Protein AF-A0A399QLL7-F1 (afdb_monomer)

Foldseek 3Di:
DPPDDDDDDDDDPVVVVPDDDDPDPVVLQVQLQVVLVVVLVVCVVPVPVVVLVCVLCVCVVVNLVVLCSNQVPPDCPGSSVVVSVLSVLLNVCVVCLQLLLQLLQQLVVPDPDCLCVLLPFDPVRGSVRSNVSSSVLSSCCRPNDVVSSSSNVVSSVNSSVSSVD

pLDDT: mean 92.5, std 8.68, range [43.75, 98.62]

Mean predicted aligned error: 6.36 Å

Radius of gyration: 20.26 Å; Cα contacts (8 Å, |Δi|>4): 171; chains: 1; bounding box: 59×38×42 Å

Secondary structure (DSSP, 8-state):
-----PPPPPPPHHHHHTS-PPPPHHHHHHHHHHHHHHHHHHHHH---HHHHHHHHHHHHHH-SHHHHHHHTTS-TTSHHHHHHHHHHHHHHHHH-HHHHHHHHHHHHHH--SSHHHHHT--SS--HHHHHHHHHHHHHHHHHS-HHHHHHHHHHHHHHHHHTT-

Solvent-accessible surface area (backbone atoms only — not comparable to full-atom values): 9149 Å² total; per-residue (Å²): 132,84,76,82,79,77,74,88,79,86,73,54,69,70,64,53,70,68,48,83,74,77,80,59,65,67,58,54,52,48,51,20,47,52,52,45,49,51,53,52,50,51,35,64,77,51,73,48,67,69,57,53,51,49,65,69,44,42,46,78,79,65,42,61,60,70,55,39,76,52,14,61,86,39,54,71,93,38,72,25,17,43,53,37,51,54,54,49,50,37,51,53,34,68,74,38,26,62,63,46,17,52,20,34,49,47,8,56,75,71,56,91,66,67,36,64,70,56,38,58,56,54,83,83,46,42,41,67,35,45,43,51,39,40,54,49,35,60,46,25,48,62,77,52,54,49,67,58,21,50,51,22,51,49,23,44,51,52,24,30,55,54,33,71,112

Sequence (165 aa):
MSGDYHKPTKFSGAKFESMLGGDDPATISRVAHETASALLARVRADPDPAVVKRLIAYTDEHGIDAVAELWSRASPRSLPGALWRLYLMRALIRQDPDGVSLLYQRGTEVTTTIDPVVAGATAPTGPAEIVELADSILRGLFTGDFAVALDRAGAFSRLAALGAT

Organism: NCBI:txid33014

Structure (mmCIF, N/CA/C/O backbone):
data_AF-A0A399QLL7-F1
#
_entry.id   AF-A0A399QLL7-F1
#
loop_
_atom_site.group_PDB
_atom_site.id
_atom_site.type_symbol
_atom_site.label_atom_id
_atom_site.label_alt_id
_atom_site.label_comp_id
_atom_site.label_asym_id
_atom_site.label_entity_id
_atom_site.label_seq_id
_atom_site.pdbx_PDB_ins_code
_atom_site.Cartn_x
_atom_site.Cartn_y
_atom_site.Cartn_z
_atom_site.occupancy
_atom_site.B_iso_or_equiv
_atom_site.auth_seq_id
_atom_site.auth_comp_id
_atom_site.auth_asym_id
_atom_site.auth_atom_id
_atom_site.pdbx_PDB_model_num
ATOM 1 N N . MET A 1 1 ? 28.203 23.291 22.088 1.00 43.75 1 MET A N 1
ATOM 2 C CA . MET A 1 1 ? 29.355 22.942 21.233 1.00 43.75 1 MET A CA 1
ATOM 3 C C . MET A 1 1 ? 28.845 22.785 19.812 1.00 43.75 1 MET A C 1
ATOM 5 O O . MET A 1 1 ? 28.179 21.800 19.531 1.00 43.75 1 MET A O 1
ATOM 9 N N . SER A 1 2 ? 29.058 23.790 18.961 1.00 54.16 2 SER A N 1
ATOM 10 C CA . SER A 1 2 ? 28.811 23.653 17.522 1.00 54.16 2 SER A CA 1
ATOM 11 C C . SER A 1 2 ? 29.864 22.687 16.992 1.00 54.16 2 SER A C 1
ATOM 13 O O . SER A 1 2 ? 31.044 23.007 17.077 1.00 54.16 2 SER A O 1
ATOM 15 N N . GLY A 1 3 ? 29.463 21.496 16.551 1.00 56.81 3 GLY A N 1
ATOM 16 C CA . GLY A 1 3 ? 30.391 20.546 15.941 1.00 56.81 3 GLY A CA 1
ATOM 17 C C . GLY A 1 3 ? 31.064 21.188 14.731 1.00 56.81 3 GLY A C 1
ATOM 18 O O . GLY A 1 3 ? 30.397 21.856 13.939 1.00 56.81 3 GLY A O 1
ATOM 19 N N . ASP A 1 4 ? 32.3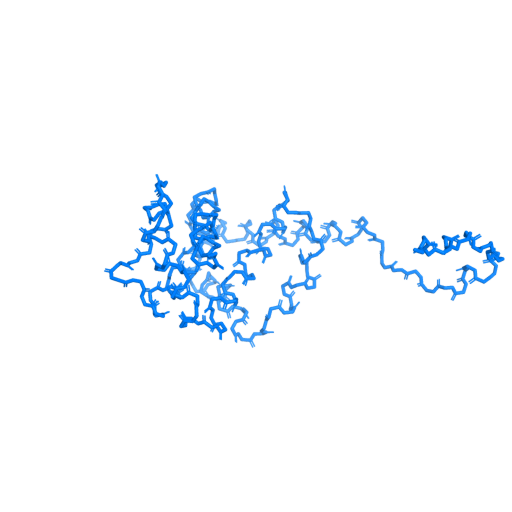81 21.035 14.632 1.00 63.59 4 ASP A N 1
ATOM 20 C CA . ASP A 1 4 ? 33.179 21.538 13.521 1.00 63.59 4 ASP A CA 1
ATOM 21 C C . ASP A 1 4 ? 32.622 21.009 12.194 1.00 63.59 4 ASP A C 1
ATOM 23 O O . ASP A 1 4 ? 32.660 19.811 11.907 1.00 63.59 4 ASP A O 1
ATOM 27 N N . TYR A 1 5 ? 32.092 21.905 11.363 1.00 57.84 5 TYR A N 1
ATOM 28 C CA . TYR A 1 5 ? 31.730 21.563 9.995 1.00 57.84 5 TYR A CA 1
ATOM 29 C C . TYR A 1 5 ? 33.017 21.250 9.227 1.00 57.84 5 TYR A C 1
ATOM 31 O O . TYR A 1 5 ? 33.848 22.131 8.989 1.00 57.84 5 TYR A O 1
ATOM 39 N N . HIS A 1 6 ? 33.201 19.987 8.845 1.00 69.94 6 HIS A N 1
ATOM 40 C CA . HIS A 1 6 ? 34.375 19.575 8.087 1.00 69.94 6 HIS A CA 1
ATOM 41 C C . HIS A 1 6 ? 34.348 20.235 6.702 1.00 69.94 6 HIS A C 1
ATOM 43 O O . HIS A 1 6 ? 33.378 20.104 5.952 1.00 69.94 6 HIS A O 1
ATOM 49 N N . LYS A 1 7 ? 35.417 20.954 6.337 1.00 73.06 7 LYS A N 1
ATOM 50 C CA . LYS A 1 7 ? 35.538 21.516 4.985 1.00 73.06 7 LYS A CA 1
ATOM 51 C C . LYS A 1 7 ? 35.612 20.371 3.960 1.00 73.06 7 LYS A C 1
ATOM 53 O O . LYS A 1 7 ? 36.281 19.371 4.242 1.00 73.06 7 LYS A O 1
ATOM 58 N N . PRO A 1 8 ? 34.977 20.501 2.779 1.00 79.31 8 PRO A N 1
ATOM 59 C CA . PRO A 1 8 ? 35.060 19.491 1.727 1.00 79.31 8 PRO A CA 1
ATOM 60 C C . PRO A 1 8 ? 36.516 19.187 1.355 1.00 79.31 8 PRO A C 1
ATOM 62 O O . PRO A 1 8 ? 37.293 20.096 1.051 1.00 79.31 8 PRO A O 1
ATOM 65 N N . THR A 1 9 ? 36.897 17.910 1.379 1.00 80.38 9 THR A N 1
ATOM 66 C CA . THR A 1 9 ? 38.229 17.464 0.956 1.00 80.38 9 THR A CA 1
ATOM 67 C C . THR A 1 9 ? 38.285 17.387 -0.566 1.00 80.38 9 THR A C 1
ATOM 69 O O . THR A 1 9 ? 37.453 16.738 -1.194 1.00 80.38 9 THR A O 1
ATOM 72 N N . LYS A 1 10 ? 39.285 18.031 -1.175 1.00 82.06 10 LYS A N 1
ATOM 73 C CA . LYS A 1 10 ? 39.534 17.915 -2.615 1.00 82.06 10 LYS A CA 1
ATOM 74 C C . LYS A 1 10 ? 40.220 16.579 -2.899 1.00 82.06 10 LYS A C 1
ATOM 76 O O . LYS A 1 10 ? 41.317 16.336 -2.400 1.00 82.06 10 LYS A O 1
ATOM 81 N N . PHE A 1 11 ? 39.586 15.723 -3.692 1.00 80.75 11 PHE A N 1
ATOM 82 C CA . PHE A 1 11 ? 40.204 14.501 -4.205 1.00 80.75 11 PHE A CA 1
ATOM 83 C C . PHE A 1 11 ? 40.909 14.771 -5.539 1.00 80.75 11 PHE A C 1
ATOM 85 O O . PHE A 1 11 ? 40.521 15.671 -6.283 1.00 80.75 11 PHE A O 1
ATOM 92 N N . SER A 1 12 ? 41.958 14.003 -5.839 1.00 85.75 12 SER A N 1
ATOM 93 C CA . SER A 1 12 ? 42.552 13.981 -7.179 1.00 85.75 12 SER A CA 1
ATOM 94 C C . SER A 1 12 ? 41.600 13.303 -8.169 1.00 85.75 12 SER A C 1
ATOM 96 O O . SER A 1 12 ? 40.826 12.431 -7.770 1.00 85.75 12 SER A O 1
ATOM 98 N N . GLY A 1 13 ? 41.686 13.657 -9.458 1.00 83.25 13 GLY A N 1
ATOM 99 C CA . GLY A 1 13 ? 40.862 13.050 -10.516 1.00 83.25 13 GLY A CA 1
ATOM 100 C C . GLY A 1 13 ? 40.945 11.521 -10.519 1.00 83.25 13 GLY A C 1
ATOM 101 O O . GLY A 1 13 ? 39.923 10.861 -10.415 1.00 83.25 13 GLY A O 1
ATOM 102 N N . ALA A 1 14 ? 42.159 10.964 -10.446 1.00 84.19 14 ALA A N 1
ATOM 103 C CA . ALA A 1 14 ? 42.376 9.516 -10.370 1.00 84.19 14 ALA A CA 1
ATOM 104 C C . ALA A 1 14 ? 41.712 8.851 -9.147 1.00 84.19 14 ALA A C 1
ATOM 106 O O . ALA A 1 14 ? 41.196 7.740 -9.240 1.00 84.19 14 ALA A O 1
ATOM 107 N N . LYS A 1 15 ? 41.693 9.527 -7.988 1.00 82.06 15 LYS A N 1
ATOM 108 C CA . LYS A 1 15 ? 41.018 9.008 -6.789 1.00 82.06 15 LYS A CA 1
ATOM 109 C C . LYS A 1 15 ? 39.498 9.069 -6.933 1.00 82.06 15 LYS A C 1
ATOM 111 O O . LYS A 1 15 ? 38.818 8.181 -6.432 1.00 82.06 15 LYS A O 1
ATOM 116 N N . PHE A 1 16 ? 38.973 10.083 -7.612 1.00 79.88 16 PHE A N 1
ATOM 117 C CA . PHE A 1 16 ? 37.547 10.194 -7.904 1.00 79.88 16 PHE A CA 1
ATOM 118 C C . PHE A 1 16 ? 37.094 9.146 -8.932 1.00 79.88 16 PHE A C 1
ATOM 120 O O . PHE A 1 16 ? 36.120 8.450 -8.688 1.00 79.88 16 PHE A O 1
ATOM 127 N N . GLU A 1 17 ? 37.850 8.957 -10.015 1.00 80.75 17 GLU A N 1
ATOM 128 C CA . GLU A 1 17 ? 37.590 7.937 -11.045 1.00 80.75 17 GLU A CA 1
ATOM 129 C C . GLU A 1 17 ? 37.668 6.503 -10.501 1.00 80.75 17 GLU A C 1
ATOM 131 O O . GLU A 1 17 ? 36.975 5.618 -10.992 1.00 80.75 17 GLU A O 1
ATOM 136 N N . SER A 1 18 ? 38.474 6.270 -9.458 1.00 83.94 18 SER A N 1
ATOM 137 C CA . SER A 1 18 ? 38.537 4.971 -8.773 1.00 83.94 18 SER A CA 1
ATOM 138 C C . SER A 1 18 ? 37.314 4.660 -7.901 1.00 83.94 18 SER A C 1
ATOM 140 O O . SER A 1 18 ? 37.152 3.521 -7.463 1.00 83.94 18 SER A O 1
ATOM 142 N N . MET A 1 19 ? 36.458 5.650 -7.618 1.00 79.94 19 MET A N 1
ATOM 143 C CA . MET A 1 19 ? 35.214 5.416 -6.889 1.00 79.94 19 MET A CA 1
ATOM 144 C C . MET A 1 19 ? 34.167 4.886 -7.863 1.00 79.94 19 MET A C 1
ATOM 146 O O . MET A 1 19 ? 33.798 5.566 -8.819 1.00 79.94 19 MET A O 1
ATOM 150 N N . LEU A 1 20 ? 33.664 3.679 -7.601 1.00 78.25 20 LEU A N 1
ATOM 151 C CA . LEU A 1 20 ? 32.543 3.128 -8.353 1.00 78.25 20 LEU A CA 1
ATOM 152 C C . LEU A 1 20 ? 31.322 4.042 -8.149 1.00 78.25 20 LEU A C 1
ATOM 154 O O . LEU A 1 20 ? 30.826 4.183 -7.029 1.00 78.25 20 LEU A O 1
ATOM 158 N N . GLY A 1 21 ? 30.877 4.698 -9.219 1.00 79.81 21 GLY A N 1
ATOM 159 C CA . GLY A 1 21 ? 29.636 5.467 -9.212 1.00 79.81 21 GLY A CA 1
ATOM 160 C C . GLY A 1 21 ? 28.419 4.556 -9.045 1.00 79.81 21 GLY A C 1
ATOM 161 O O . GLY A 1 21 ? 28.480 3.362 -9.335 1.00 79.81 21 GLY A O 1
ATOM 162 N N . GLY A 1 22 ? 27.308 5.121 -8.573 1.00 81.31 22 GLY A N 1
ATOM 163 C CA . GLY A 1 22 ? 26.015 4.440 -8.639 1.00 81.31 22 GLY A CA 1
ATOM 164 C C . GLY A 1 22 ? 25.464 4.416 -10.066 1.00 81.31 22 GLY A C 1
ATOM 165 O O . GLY A 1 22 ? 25.951 5.141 -10.937 1.00 81.31 22 GLY A O 1
ATOM 166 N N . ASP A 1 23 ? 24.422 3.616 -10.284 1.00 83.00 23 ASP A N 1
ATOM 167 C CA . ASP A 1 23 ? 23.679 3.624 -11.544 1.00 83.00 23 ASP A CA 1
ATOM 168 C C . ASP A 1 23 ? 23.141 5.024 -11.862 1.00 83.00 23 ASP A C 1
ATOM 170 O O . ASP A 1 23 ? 22.794 5.801 -10.965 1.00 83.00 23 ASP A O 1
ATOM 174 N N . ASP A 1 24 ? 23.038 5.331 -13.155 1.00 89.12 24 ASP A N 1
ATOM 175 C CA . ASP A 1 24 ? 22.498 6.600 -13.632 1.00 89.12 24 ASP A CA 1
ATOM 176 C C . ASP A 1 24 ? 21.074 6.841 -13.072 1.00 89.12 24 ASP A C 1
ATOM 178 O O . ASP A 1 24 ? 20.144 6.088 -13.398 1.00 89.12 24 ASP A O 1
ATOM 182 N N . PRO A 1 25 ? 20.856 7.906 -12.270 1.00 87.81 25 PRO A N 1
ATOM 183 C CA . PRO A 1 25 ? 19.548 8.210 -11.696 1.00 87.81 25 PRO A CA 1
ATOM 184 C C . PRO A 1 25 ? 18.445 8.399 -12.743 1.00 87.81 25 PRO A C 1
ATOM 186 O O . PRO A 1 25 ? 17.281 8.093 -12.464 1.00 87.81 25 PRO A O 1
ATOM 189 N N . ALA A 1 26 ? 18.783 8.883 -13.945 1.00 90.62 26 ALA A N 1
ATOM 190 C CA . ALA A 1 26 ? 17.814 9.028 -15.026 1.00 90.62 26 ALA A CA 1
ATOM 191 C C . ALA A 1 26 ? 17.344 7.656 -15.527 1.00 90.62 26 ALA A C 1
ATOM 193 O O . ALA A 1 26 ? 16.144 7.445 -15.716 1.00 90.62 26 ALA A O 1
ATOM 194 N N . THR A 1 27 ? 18.267 6.703 -15.654 1.00 91.81 27 THR A N 1
ATOM 195 C CA . THR A 1 27 ? 17.957 5.313 -15.997 1.00 9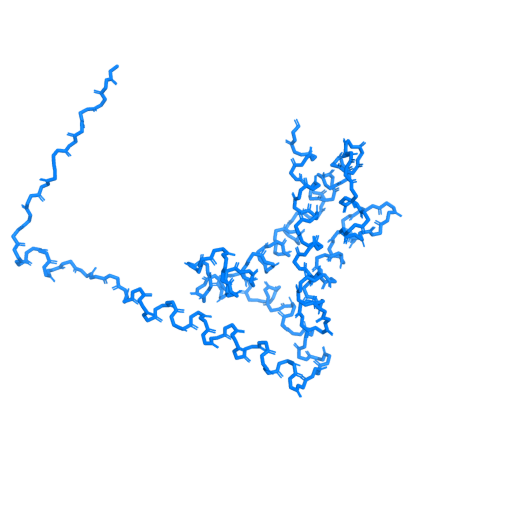1.81 27 THR A CA 1
ATOM 196 C C . THR A 1 27 ? 17.087 4.641 -14.932 1.00 91.81 27 THR A C 1
ATOM 198 O O . THR A 1 27 ? 16.046 4.088 -15.287 1.00 91.81 27 THR A O 1
ATOM 201 N N . ILE A 1 28 ? 17.429 4.753 -13.641 1.00 91.56 28 ILE A N 1
ATOM 202 C CA . ILE A 1 28 ? 16.606 4.202 -12.541 1.00 91.56 28 ILE A CA 1
ATOM 203 C C . ILE A 1 28 ? 15.185 4.781 -12.591 1.00 91.56 28 ILE A C 1
ATOM 205 O O . ILE A 1 28 ? 14.197 4.047 -12.539 1.00 91.56 28 ILE A O 1
ATOM 209 N N . SER A 1 29 ? 15.071 6.106 -12.722 1.00 93.06 29 SER A N 1
ATOM 210 C CA . SER A 1 29 ? 13.777 6.791 -12.776 1.00 93.06 29 SER A CA 1
ATOM 211 C C . SER A 1 29 ? 12.943 6.335 -13.975 1.00 93.06 29 SER A C 1
ATOM 213 O O . SER A 1 29 ? 11.751 6.049 -13.826 1.00 93.06 29 SER A O 1
ATOM 215 N N . ARG A 1 30 ? 13.565 6.211 -15.154 1.00 95.00 30 ARG A N 1
ATOM 216 C CA . ARG A 1 30 ? 12.903 5.747 -16.376 1.00 95.00 30 ARG A CA 1
ATOM 217 C C . ARG A 1 30 ? 12.369 4.324 -16.216 1.00 95.00 30 ARG A C 1
ATOM 219 O O . ARG A 1 30 ? 11.190 4.105 -16.475 1.00 95.00 30 ARG A O 1
ATOM 226 N N . VAL A 1 31 ? 13.188 3.396 -15.717 1.00 95.94 31 VAL A N 1
ATOM 227 C CA . VAL A 1 31 ? 12.771 2.005 -15.459 1.00 95.94 31 VAL A CA 1
ATOM 228 C C . VAL A 1 31 ? 11.595 1.958 -14.482 1.00 95.94 31 VAL A C 1
ATOM 230 O O . VAL A 1 31 ? 10.615 1.256 -14.736 1.00 95.94 31 VAL A O 1
ATOM 233 N N . ALA A 1 32 ? 11.626 2.749 -13.407 1.00 97.19 32 ALA A N 1
ATOM 234 C CA . ALA A 1 32 ? 10.520 2.819 -12.453 1.00 97.19 32 ALA A CA 1
ATOM 235 C C . ALA A 1 32 ? 9.205 3.278 -13.114 1.00 97.19 32 ALA A C 1
ATOM 237 O O . ALA A 1 32 ? 8.146 2.701 -12.867 1.00 97.19 32 ALA A O 1
ATOM 238 N N . HIS A 1 33 ? 9.258 4.293 -13.982 1.00 97.81 33 HIS A N 1
ATOM 239 C CA . HIS A 1 33 ? 8.068 4.810 -14.667 1.00 97.81 33 HIS A CA 1
ATOM 240 C C . HIS A 1 33 ? 7.549 3.849 -15.740 1.00 97.81 33 HIS A C 1
ATOM 242 O O . HIS A 1 33 ? 6.338 3.635 -15.825 1.00 97.81 33 HIS A O 1
ATOM 248 N N . GLU A 1 34 ? 8.441 3.256 -16.536 1.00 97.56 34 GLU A N 1
ATOM 249 C CA . GLU A 1 34 ? 8.084 2.287 -17.576 1.00 97.56 34 GLU A CA 1
ATOM 250 C C . GLU A 1 34 ? 7.436 1.040 -16.965 1.00 97.56 34 GLU A C 1
ATOM 252 O O . GLU A 1 34 ? 6.357 0.641 -17.397 1.00 97.56 34 GLU A O 1
ATOM 257 N N . THR A 1 35 ? 8.029 0.474 -15.910 1.00 96.69 35 THR A N 1
ATOM 258 C CA . THR A 1 35 ? 7.500 -0.725 -15.235 1.00 96.69 35 THR A CA 1
ATOM 259 C C . THR A 1 35 ? 6.148 -0.473 -14.572 1.00 96.69 35 THR A C 1
ATOM 261 O O . THR A 1 35 ? 5.217 -1.254 -14.767 1.00 96.69 35 THR A O 1
ATOM 264 N N . ALA A 1 36 ? 5.993 0.641 -13.849 1.00 96.44 36 ALA A N 1
ATOM 265 C CA . ALA A 1 36 ? 4.725 1.007 -13.220 1.00 96.44 36 ALA A CA 1
ATOM 266 C C . ALA A 1 36 ? 3.611 1.246 -14.253 1.00 96.44 36 ALA A C 1
ATOM 268 O O . ALA A 1 36 ? 2.480 0.784 -14.080 1.00 96.44 36 ALA A O 1
ATOM 269 N N . SER A 1 37 ? 3.936 1.936 -15.351 1.00 95.94 37 SER A N 1
ATOM 270 C CA . SER A 1 37 ? 2.982 2.217 -16.429 1.00 95.94 37 SER A CA 1
ATOM 271 C C . SER A 1 37 ? 2.588 0.945 -17.174 1.00 95.94 37 SER A C 1
ATOM 273 O O . SER A 1 37 ? 1.403 0.722 -17.411 1.00 95.94 37 SER A O 1
ATOM 275 N N . ALA A 1 38 ? 3.558 0.086 -17.501 1.00 95.19 38 ALA A N 1
ATOM 276 C CA . ALA A 1 38 ? 3.315 -1.183 -18.179 1.00 95.19 38 ALA A CA 1
ATOM 277 C C . ALA A 1 38 ? 2.429 -2.115 -17.342 1.00 95.19 38 ALA A C 1
ATOM 279 O O . ALA A 1 38 ? 1.503 -2.723 -17.881 1.00 95.19 38 ALA A O 1
ATOM 280 N N . LEU A 1 39 ? 2.662 -2.183 -16.026 1.00 93.69 39 LEU A N 1
ATOM 281 C CA . LEU A 1 39 ? 1.851 -2.989 -15.118 1.00 93.69 39 LEU A CA 1
ATOM 282 C C . LEU A 1 39 ? 0.382 -2.545 -15.127 1.00 93.69 39 LEU A C 1
ATOM 284 O O . LEU A 1 39 ? -0.510 -3.364 -15.353 1.00 93.69 39 LEU A O 1
ATOM 288 N N . LEU A 1 40 ? 0.122 -1.247 -14.928 1.00 92.12 40 LEU A N 1
ATOM 289 C CA . LEU A 1 40 ? -1.244 -0.722 -14.949 1.00 92.12 40 LEU A CA 1
ATOM 290 C C . LEU A 1 40 ? -1.894 -0.855 -16.326 1.00 92.12 40 LEU A C 1
ATOM 292 O O . LEU A 1 40 ? -3.066 -1.217 -16.409 1.00 92.12 40 LEU A O 1
ATOM 296 N N . ALA A 1 41 ? -1.152 -0.587 -17.402 1.00 92.06 41 ALA A N 1
ATOM 297 C CA . ALA A 1 41 ? -1.661 -0.720 -18.761 1.00 92.06 41 ALA A CA 1
ATOM 298 C C . ALA A 1 41 ? -2.078 -2.166 -19.065 1.00 92.06 41 ALA A C 1
ATOM 300 O O . ALA A 1 41 ? -3.157 -2.381 -19.615 1.00 92.06 41 ALA A O 1
ATOM 301 N N . ARG A 1 42 ? -1.275 -3.159 -18.654 1.00 90.00 42 ARG A N 1
ATOM 302 C CA . ARG A 1 42 ? -1.584 -4.580 -18.863 1.00 90.00 42 ARG A CA 1
ATOM 303 C C . ARG A 1 42 ? -2.869 -4.994 -18.154 1.00 90.00 42 ARG A C 1
ATOM 305 O O . ARG A 1 42 ? -3.696 -5.650 -18.778 1.00 90.00 42 ARG A O 1
ATOM 312 N N . VAL A 1 43 ? -3.035 -4.605 -16.890 1.00 91.12 43 VAL A N 1
ATOM 313 C CA . VAL A 1 43 ? -4.230 -4.951 -16.103 1.00 91.12 43 VAL A CA 1
ATOM 314 C C . VAL A 1 43 ? -5.472 -4.224 -16.619 1.00 91.12 43 VAL A C 1
ATOM 316 O O . VAL A 1 43 ? -6.544 -4.812 -16.681 1.00 91.12 43 VAL A O 1
ATOM 319 N N . ARG A 1 44 ? -5.342 -2.963 -17.047 1.00 88.50 44 ARG A N 1
ATOM 320 C CA . ARG A 1 44 ? -6.463 -2.203 -17.627 1.00 88.50 44 ARG A CA 1
ATOM 321 C C . ARG A 1 44 ? -6.907 -2.742 -18.984 1.00 88.50 44 ARG A C 1
ATOM 323 O O . ARG A 1 44 ? -8.093 -2.690 -19.287 1.00 88.50 44 ARG A O 1
ATOM 330 N N . ALA A 1 45 ? -5.972 -3.230 -19.797 1.00 91.06 45 ALA A N 1
ATOM 331 C CA . ALA A 1 45 ? -6.287 -3.829 -21.090 1.00 91.06 45 ALA A CA 1
ATOM 332 C C . ALA A 1 4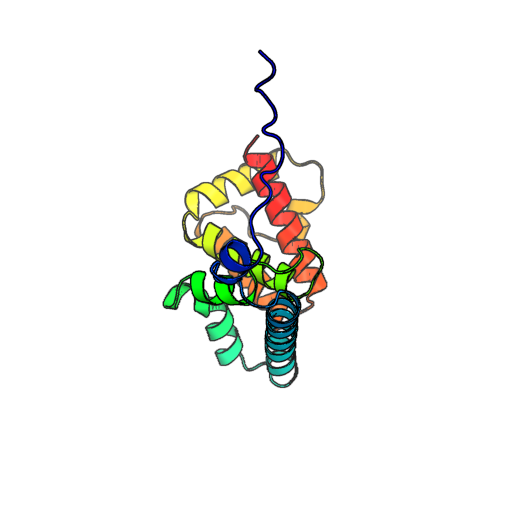5 ? -7.006 -5.183 -20.954 1.00 91.06 45 ALA A C 1
ATOM 334 O O . ALA A 1 45 ? -7.755 -5.566 -21.847 1.00 91.06 45 ALA A O 1
ATOM 335 N N . ASP A 1 46 ? -6.762 -5.905 -19.860 1.00 90.94 46 ASP A N 1
ATOM 336 C CA . ASP A 1 46 ? -7.249 -7.264 -19.628 1.00 90.94 46 ASP A CA 1
ATOM 337 C C . ASP A 1 46 ? -7.319 -7.529 -18.113 1.00 90.94 46 ASP A C 1
ATOM 339 O O . ASP A 1 46 ? -6.338 -7.986 -17.509 1.00 90.94 46 ASP A O 1
ATOM 343 N N . PRO A 1 47 ? -8.443 -7.174 -17.466 1.00 86.25 47 PRO A N 1
ATOM 344 C CA . PRO A 1 47 ? -8.590 -7.236 -16.017 1.00 86.25 47 PRO A CA 1
ATOM 345 C C . PRO A 1 47 ? -8.893 -8.664 -15.547 1.00 86.25 47 PRO A C 1
ATOM 347 O O . PRO A 1 47 ? -9.898 -8.908 -14.880 1.00 86.25 47 PRO A O 1
ATOM 350 N N . ASP A 1 48 ? -8.024 -9.618 -15.890 1.00 92.50 48 ASP A N 1
ATOM 351 C CA . ASP A 1 48 ? -8.125 -11.002 -15.432 1.00 92.50 48 ASP A CA 1
ATOM 352 C C . ASP A 1 48 ? -8.049 -11.051 -13.889 1.00 92.50 48 ASP A C 1
ATOM 354 O O . ASP A 1 48 ? -7.006 -10.712 -13.304 1.00 92.50 48 ASP A O 1
ATOM 358 N N . PRO A 1 49 ? -9.117 -11.504 -13.198 1.00 91.38 49 PRO A N 1
ATOM 359 C CA . PRO A 1 49 ? -9.132 -11.604 -11.743 1.00 91.38 49 PRO A CA 1
ATOM 360 C C . PRO A 1 49 ? -7.988 -12.455 -11.177 1.00 91.38 49 PRO A C 1
ATOM 362 O O . PRO A 1 49 ? -7.497 -12.172 -10.081 1.00 91.38 49 PRO A O 1
ATOM 365 N N . ALA A 1 50 ? -7.523 -13.473 -11.911 1.00 93.31 50 ALA A N 1
ATOM 366 C CA . ALA A 1 50 ? -6.403 -14.307 -11.491 1.00 93.31 50 ALA A CA 1
ATOM 367 C C . ALA A 1 50 ? -5.069 -13.545 -11.541 1.00 93.31 50 ALA A C 1
ATOM 369 O O . ALA A 1 50 ? -4.227 -13.708 -10.654 1.00 93.31 50 ALA A O 1
ATOM 370 N N . VAL A 1 51 ? -4.873 -12.673 -12.537 1.00 92.75 51 VAL A N 1
ATOM 371 C CA . VAL A 1 51 ? -3.706 -11.779 -12.610 1.00 92.75 51 VAL A CA 1
ATOM 372 C C . VAL A 1 51 ? -3.734 -10.781 -11.460 1.00 92.75 51 VAL A C 1
ATOM 374 O O . VAL A 1 51 ? -2.747 -10.681 -10.736 1.00 92.75 51 VAL A O 1
ATOM 377 N N . VAL A 1 52 ? -4.860 -10.101 -11.237 1.00 93.25 52 VAL A N 1
ATOM 378 C CA . VAL A 1 52 ? -4.993 -9.117 -10.148 1.00 93.25 52 VAL A CA 1
ATOM 379 C C . VAL A 1 52 ? -4.733 -9.764 -8.790 1.00 93.25 52 VAL A C 1
ATOM 381 O O . VAL A 1 52 ? -3.987 -9.216 -7.981 1.00 93.25 52 VAL A O 1
ATOM 384 N N . LYS A 1 53 ? -5.281 -10.962 -8.550 1.00 93.06 53 LYS A N 1
ATOM 385 C CA . LYS A 1 53 ? -5.029 -11.713 -7.316 1.00 93.06 53 LYS A CA 1
ATOM 386 C C . LYS A 1 53 ? -3.536 -11.981 -7.108 1.00 93.06 53 LYS A C 1
ATOM 388 O O . LYS A 1 53 ? -3.043 -11.749 -6.008 1.00 93.06 53 LYS A O 1
ATOM 393 N N . 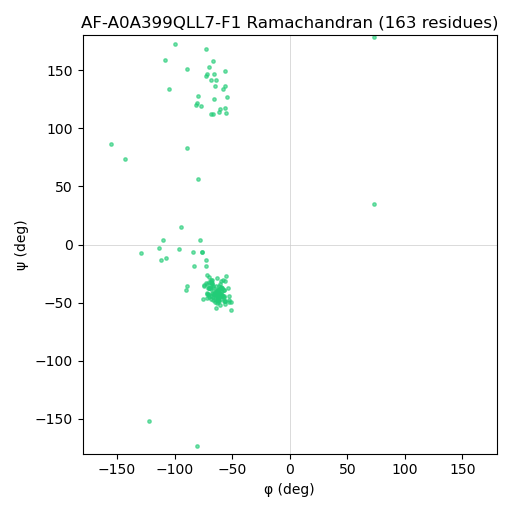ARG A 1 54 ? -2.814 -12.412 -8.150 1.00 93.19 54 ARG A N 1
ATOM 394 C CA . ARG A 1 54 ? -1.356 -12.620 -8.080 1.00 93.19 54 ARG A CA 1
ATOM 395 C C . ARG A 1 54 ? -0.592 -11.323 -7.831 1.00 93.19 54 ARG A C 1
ATOM 397 O O . ARG A 1 54 ? 0.350 -11.329 -7.057 1.00 93.19 54 ARG A O 1
ATOM 404 N N . LEU A 1 55 ? -1.002 -10.210 -8.438 1.00 93.00 55 LEU A N 1
ATOM 405 C CA . LEU A 1 55 ? -0.350 -8.913 -8.225 1.00 93.00 55 LEU A CA 1
ATOM 406 C C . LEU A 1 55 ? -0.522 -8.389 -6.801 1.00 93.00 55 LEU A C 1
ATOM 408 O O . LEU A 1 55 ? 0.406 -7.793 -6.260 1.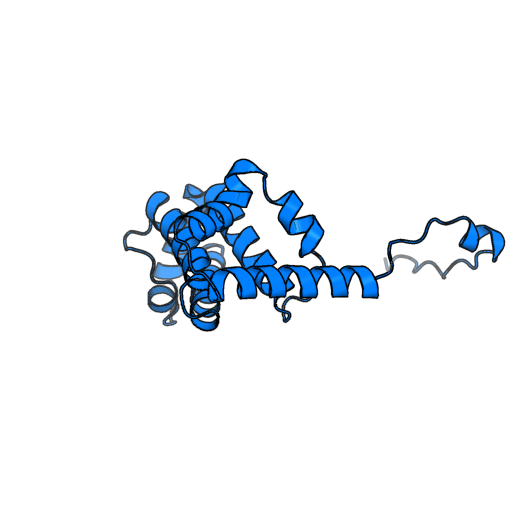00 93.00 55 LEU A O 1
ATOM 412 N N . ILE A 1 56 ? -1.690 -8.610 -6.196 1.00 93.12 56 ILE A N 1
ATOM 413 C CA . ILE A 1 56 ? -1.950 -8.264 -4.795 1.00 93.12 56 ILE A CA 1
ATOM 414 C C . ILE A 1 56 ? -1.127 -9.166 -3.871 1.00 93.12 56 ILE A C 1
ATOM 416 O O . ILE A 1 56 ? -0.461 -8.664 -2.971 1.00 93.12 56 ILE A O 1
ATOM 420 N N . ALA A 1 57 ? -1.138 -10.478 -4.120 1.00 92.56 57 ALA A N 1
ATOM 421 C CA . ALA A 1 57 ? -0.429 -11.471 -3.312 1.00 92.56 57 ALA A CA 1
ATOM 422 C C . ALA A 1 57 ? 1.089 -11.514 -3.563 1.00 92.56 57 ALA A C 1
ATOM 424 O O . ALA A 1 57 ? 1.803 -12.202 -2.842 1.00 92.56 57 ALA A O 1
ATOM 425 N N . TYR A 1 58 ? 1.606 -10.774 -4.549 1.00 91.94 58 TYR A N 1
ATOM 426 C CA . TYR A 1 58 ? 3.011 -10.834 -4.960 1.00 91.94 58 TYR A CA 1
ATOM 427 C C . TYR A 1 58 ? 3.980 -10.639 -3.786 1.00 91.94 58 TYR A C 1
ATOM 429 O O . TYR A 1 58 ? 4.932 -11.399 -3.624 1.00 91.94 58 TYR A O 1
ATOM 437 N N . THR A 1 59 ? 3.706 -9.657 -2.923 1.00 91.88 59 THR A N 1
ATOM 438 C CA . THR A 1 59 ? 4.548 -9.379 -1.750 1.00 91.88 59 THR A CA 1
ATOM 439 C C . THR A 1 59 ? 4.408 -10.419 -0.642 1.00 91.88 59 THR A C 1
ATOM 441 O O . THR A 1 59 ? 5.272 -10.482 0.225 1.00 91.88 59 THR A O 1
ATOM 444 N N . ASP A 1 60 ? 3.340 -11.220 -0.648 1.00 91.25 60 ASP A N 1
ATOM 445 C CA . ASP A 1 60 ? 3.143 -12.297 0.329 1.00 91.25 60 ASP A CA 1
ATOM 446 C C . ASP A 1 60 ? 4.065 -13.482 0.015 1.00 91.25 60 ASP A C 1
ATOM 448 O O . ASP A 1 60 ? 4.567 -14.135 0.925 1.00 91.25 60 ASP A O 1
ATOM 452 N N . GLU A 1 61 ? 4.307 -13.739 -1.274 1.00 89.88 61 GLU A N 1
ATOM 453 C CA . GLU A 1 61 ? 5.136 -14.851 -1.753 1.00 89.88 61 GLU A CA 1
ATOM 454 C C . GLU A 1 61 ? 6.618 -14.470 -1.882 1.00 89.88 61 GLU A C 1
ATOM 456 O O . GLU A 1 61 ? 7.495 -15.291 -1.613 1.00 89.88 61 GLU A O 1
ATOM 461 N N . HIS A 1 62 ? 6.910 -13.230 -2.284 1.00 89.44 62 HIS A N 1
ATOM 462 C CA . HIS A 1 62 ? 8.269 -12.787 -2.622 1.00 89.44 62 HIS A CA 1
ATOM 463 C C . HIS A 1 62 ? 8.852 -11.742 -1.665 1.00 89.44 62 HIS A C 1
ATOM 465 O O . HIS A 1 62 ? 10.004 -11.340 -1.824 1.00 89.44 62 HIS A O 1
ATOM 471 N N . GLY A 1 63 ? 8.078 -11.294 -0.675 1.00 91.00 63 GLY A N 1
ATOM 472 C CA . GLY A 1 63 ? 8.451 -10.165 0.170 1.00 91.00 63 GLY A CA 1
ATOM 473 C C . GLY A 1 63 ? 8.333 -8.818 -0.551 1.00 91.00 63 GLY A C 1
ATOM 474 O O . GLY A 1 63 ? 7.954 -8.719 -1.720 1.00 91.00 63 GLY A O 1
ATOM 475 N N . ILE A 1 64 ? 8.635 -7.743 0.176 1.00 95.00 64 ILE A N 1
ATOM 476 C CA . ILE A 1 64 ? 8.495 -6.369 -0.327 1.00 95.00 64 ILE A CA 1
ATOM 477 C C . ILE A 1 64 ? 9.701 -5.909 -1.164 1.00 95.00 64 ILE A C 1
ATOM 479 O O . ILE A 1 64 ? 9.580 -4.964 -1.946 1.00 95.00 64 ILE A O 1
ATOM 483 N N . ASP A 1 65 ? 10.844 -6.589 -1.043 1.00 94.50 65 ASP A N 1
ATOM 484 C CA . ASP A 1 65 ? 12.130 -6.151 -1.600 1.00 94.50 65 ASP A CA 1
ATOM 485 C C . ASP A 1 65 ? 12.114 -6.048 -3.127 1.00 94.50 65 ASP A C 1
ATOM 487 O O . ASP A 1 65 ? 12.577 -5.052 -3.675 1.00 94.50 65 ASP A O 1
ATOM 491 N N . ALA A 1 66 ? 11.484 -6.996 -3.824 1.00 90.25 66 ALA A N 1
ATOM 492 C CA . ALA A 1 66 ? 11.370 -6.950 -5.283 1.00 90.25 66 ALA A CA 1
ATOM 493 C C . ALA A 1 66 ? 10.595 -5.710 -5.779 1.00 90.25 66 ALA A C 1
ATOM 495 O O . ALA A 1 66 ? 10.934 -5.110 -6.798 1.00 90.25 66 ALA A O 1
ATOM 496 N N . VAL A 1 67 ? 9.573 -5.272 -5.035 1.00 94.25 67 VAL A N 1
ATOM 497 C CA . VAL A 1 67 ? 8.849 -4.023 -5.336 1.00 94.25 67 VAL A CA 1
ATOM 498 C C . VAL A 1 67 ? 9.695 -2.807 -4.942 1.00 94.25 67 VAL A C 1
ATOM 500 O O . VAL A 1 67 ? 9.681 -1.778 -5.626 1.00 94.25 67 VAL A O 1
ATOM 503 N N . ALA A 1 68 ? 10.459 -2.918 -3.853 1.00 95.38 68 ALA A N 1
ATOM 504 C CA . ALA A 1 68 ? 11.344 -1.866 -3.377 1.00 95.38 68 ALA A CA 1
ATOM 505 C C . ALA A 1 68 ? 12.462 -1.563 -4.382 1.00 95.38 68 ALA A C 1
ATOM 507 O O . ALA A 1 68 ? 12.729 -0.390 -4.652 1.00 95.38 68 ALA A O 1
ATOM 508 N N . GLU A 1 69 ? 13.076 -2.584 -4.977 1.00 93.00 69 GLU A N 1
ATOM 509 C CA . GLU A 1 69 ? 14.106 -2.430 -6.010 1.00 93.00 69 GLU A CA 1
ATOM 510 C C . GLU A 1 69 ? 13.604 -1.610 -7.202 1.00 93.00 69 GLU A C 1
ATOM 512 O O . GLU A 1 69 ? 14.325 -0.753 -7.716 1.00 93.00 69 GLU A O 1
ATOM 517 N N . LEU A 1 70 ? 12.343 -1.812 -7.592 1.00 93.44 70 LEU A N 1
ATOM 518 C CA . LEU A 1 70 ? 11.734 -1.097 -8.707 1.00 93.44 70 LEU A CA 1
ATOM 519 C C . LEU A 1 70 ? 11.369 0.348 -8.350 1.00 93.44 70 LEU A C 1
ATOM 521 O O . LEU A 1 70 ? 11.637 1.261 -9.134 1.00 93.44 70 LEU A O 1
ATOM 525 N N . TRP A 1 71 ? 10.722 0.576 -7.201 1.00 97.31 71 TRP A N 1
ATOM 526 C CA . TRP A 1 71 ? 9.980 1.826 -6.978 1.00 97.31 71 TRP A CA 1
ATOM 527 C C . TRP A 1 71 ? 10.298 2.574 -5.679 1.00 97.31 71 TRP A C 1
ATOM 529 O O . TRP A 1 71 ? 9.848 3.710 -5.528 1.00 97.31 71 TRP A O 1
ATOM 539 N N . SER A 1 72 ? 11.096 2.024 -4.756 1.00 96.38 72 SER A N 1
ATOM 540 C CA . SER A 1 72 ? 11.362 2.674 -3.454 1.00 96.38 72 SER A CA 1
ATOM 541 C C . SER A 1 72 ? 12.013 4.057 -3.577 1.00 96.38 72 SER A C 1
ATOM 543 O O . SER A 1 72 ? 11.759 4.942 -2.760 1.00 96.38 72 SER A O 1
ATOM 545 N N . ARG A 1 73 ? 12.820 4.265 -4.627 1.00 94.38 73 ARG A N 1
ATOM 546 C CA . ARG A 1 73 ? 13.507 5.536 -4.919 1.00 94.38 73 ARG A CA 1
ATOM 547 C C . ARG A 1 73 ? 12.643 6.539 -5.688 1.00 94.38 73 ARG A C 1
ATOM 549 O O . ARG A 1 73 ? 13.074 7.668 -5.914 1.00 94.38 73 ARG A O 1
ATOM 556 N N . ALA A 1 74 ? 11.446 6.147 -6.118 1.00 96.94 74 ALA A N 1
ATOM 557 C CA . ALA A 1 74 ? 10.584 7.009 -6.908 1.00 96.94 74 ALA A CA 1
ATOM 558 C C . ALA A 1 74 ? 9.987 8.152 -6.071 1.00 96.94 74 ALA A C 1
ATOM 560 O O . ALA A 1 74 ? 9.652 8.002 -4.891 1.00 96.94 74 ALA A O 1
ATOM 561 N N . SER A 1 75 ? 9.796 9.307 -6.716 1.00 96.19 75 SER A N 1
ATOM 562 C CA . SER A 1 75 ? 9.161 10.472 -6.094 1.00 96.19 75 SER A CA 1
ATOM 563 C C . SER A 1 75 ? 7.771 10.115 -5.548 1.00 96.19 75 SER A C 1
ATOM 565 O O . SER A 1 75 ? 6.987 9.504 -6.278 1.00 96.19 75 SER A O 1
ATOM 567 N N . PRO A 1 76 ? 7.398 10.555 -4.330 1.00 94.31 76 PRO A N 1
ATOM 568 C CA . PRO A 1 76 ? 6.070 10.306 -3.763 1.00 94.31 76 PRO A CA 1
ATOM 569 C C . PRO A 1 76 ? 4.913 10.786 -4.645 1.00 94.31 76 PRO A C 1
ATOM 571 O O . PRO A 1 76 ? 3.821 10.238 -4.569 1.00 94.31 76 PRO A O 1
ATOM 574 N N . ARG A 1 77 ? 5.152 11.811 -5.476 1.00 94.75 77 ARG A N 1
ATOM 575 C CA . ARG A 1 77 ? 4.153 12.412 -6.377 1.00 94.75 77 ARG A CA 1
ATOM 576 C C . ARG A 1 77 ? 4.180 11.827 -7.795 1.00 94.75 77 ARG A C 1
ATOM 578 O O . ARG A 1 77 ? 3.649 12.437 -8.715 1.00 94.75 77 ARG A O 1
ATOM 585 N N . SER A 1 78 ? 4.842 10.689 -7.983 1.00 97.25 78 SER A N 1
ATOM 586 C CA . SER A 1 78 ? 4.878 9.945 -9.246 1.00 97.25 78 SER A CA 1
ATOM 587 C C . SER A 1 78 ? 4.057 8.663 -9.132 1.00 97.25 78 SER A C 1
ATOM 589 O O . SER A 1 78 ? 3.865 8.150 -8.029 1.00 97.25 78 SER A O 1
ATOM 591 N N . LEU A 1 79 ? 3.626 8.111 -10.269 1.00 96.88 79 LEU A N 1
ATOM 592 C CA . LEU A 1 79 ? 2.947 6.816 -10.315 1.00 96.88 79 LEU A CA 1
ATOM 593 C C . LEU A 1 79 ? 3.726 5.705 -9.572 1.00 96.88 79 LEU A C 1
ATOM 595 O O . LEU A 1 79 ? 3.156 5.145 -8.636 1.00 96.88 79 LEU A O 1
ATOM 599 N N . PRO A 1 80 ? 5.003 5.400 -9.895 1.00 97.94 80 PRO A N 1
ATOM 600 C CA . PRO A 1 80 ? 5.751 4.361 -9.179 1.00 97.94 80 PRO A CA 1
ATOM 601 C C . PRO A 1 80 ? 5.861 4.637 -7.676 1.00 97.94 80 PRO A C 1
ATOM 603 O O . PRO A 1 80 ? 5.726 3.723 -6.867 1.00 97.94 80 PRO A O 1
ATOM 606 N N . GLY A 1 81 ? 6.026 5.900 -7.271 1.00 97.88 81 GLY A N 1
ATOM 607 C CA . GLY A 1 81 ? 6.085 6.251 -5.852 1.00 97.88 81 GLY A CA 1
ATOM 608 C C . GLY A 1 81 ? 4.761 6.053 -5.110 1.00 97.88 81 GLY A C 1
ATOM 609 O O . GLY A 1 81 ? 4.782 5.738 -3.916 1.00 97.88 81 GLY A O 1
ATOM 610 N N . ALA A 1 82 ? 3.627 6.213 -5.796 1.00 97.50 82 ALA A N 1
ATOM 611 C CA . ALA A 1 82 ? 2.310 5.909 -5.250 1.00 97.50 82 ALA A CA 1
ATOM 612 C C . ALA A 1 82 ? 2.104 4.389 -5.131 1.00 97.50 82 ALA A C 1
ATOM 614 O O . ALA A 1 82 ? 1.714 3.915 -4.065 1.00 97.50 82 ALA A O 1
ATOM 615 N N . LEU A 1 83 ? 2.459 3.623 -6.175 1.00 96.81 83 LEU A N 1
ATOM 616 C CA . LEU A 1 83 ? 2.412 2.153 -6.153 1.00 96.81 83 LEU A CA 1
ATOM 617 C C . LEU A 1 83 ? 3.240 1.588 -4.996 1.00 96.81 83 LEU A C 1
ATOM 619 O O . LEU A 1 83 ? 2.735 0.786 -4.213 1.00 96.81 83 LEU A O 1
ATOM 623 N N . TRP A 1 84 ? 4.482 2.059 -4.849 1.00 97.56 84 TRP A N 1
ATOM 624 C CA . TRP A 1 84 ? 5.375 1.666 -3.760 1.00 97.56 84 TRP A CA 1
ATOM 625 C C . TRP A 1 84 ? 4.712 1.811 -2.389 1.00 97.56 84 TRP A C 1
ATOM 627 O O . TRP A 1 84 ? 4.716 0.876 -1.596 1.00 97.56 84 TRP A O 1
ATOM 637 N N . ARG A 1 85 ? 4.101 2.968 -2.114 1.00 97.69 85 ARG A N 1
ATOM 638 C CA . ARG A 1 85 ? 3.481 3.254 -0.812 1.00 97.69 85 ARG A CA 1
ATOM 639 C C . ARG A 1 85 ? 2.261 2.390 -0.539 1.00 97.69 85 ARG A C 1
ATOM 641 O O . ARG A 1 85 ? 2.052 2.020 0.608 1.00 97.69 85 ARG A O 1
ATOM 648 N N . LEU A 1 86 ? 1.489 2.044 -1.564 1.00 97.12 86 LEU A N 1
ATOM 649 C CA . LEU A 1 86 ? 0.333 1.162 -1.411 1.00 97.12 86 LEU A CA 1
ATOM 650 C C . LEU A 1 86 ? 0.753 -0.284 -1.130 1.00 97.12 86 L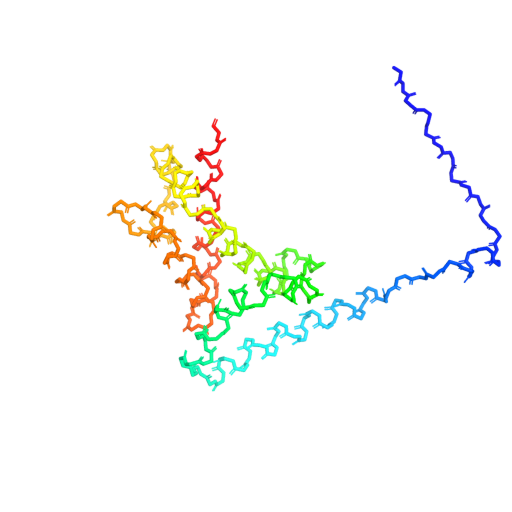EU A C 1
ATOM 652 O O . LEU A 1 86 ? 0.197 -0.914 -0.232 1.00 97.12 86 LEU A O 1
ATOM 656 N N . TYR A 1 87 ? 1.776 -0.783 -1.829 1.00 97.25 87 TYR A N 1
ATOM 657 C CA . TYR A 1 87 ? 2.367 -2.089 -1.529 1.00 97.25 87 TYR A CA 1
ATOM 658 C C . TYR A 1 87 ? 3.001 -2.122 -0.137 1.00 97.25 87 TYR A C 1
ATOM 660 O O . TYR A 1 87 ? 2.761 -3.060 0.621 1.00 97.25 87 TYR A O 1
ATOM 668 N N . LEU A 1 88 ? 3.750 -1.079 0.229 1.00 96.81 88 LEU A N 1
ATOM 669 C CA . LEU A 1 88 ? 4.360 -0.956 1.550 1.00 96.81 88 LEU A CA 1
ATOM 670 C C . LEU A 1 88 ? 3.301 -0.898 2.658 1.00 96.81 88 LEU A C 1
ATOM 672 O O . LEU A 1 88 ? 3.427 -1.604 3.651 1.00 96.81 88 LEU A O 1
ATOM 676 N N . MET A 1 89 ? 2.237 -0.110 2.479 1.00 97.19 89 MET A N 1
ATOM 677 C CA . MET A 1 89 ? 1.115 -0.029 3.419 1.00 97.19 89 MET A CA 1
ATOM 678 C C . MET A 1 89 ? 0.490 -1.408 3.650 1.00 97.19 89 MET A C 1
ATOM 680 O O . MET A 1 89 ? 0.319 -1.818 4.795 1.00 97.19 89 MET A O 1
ATOM 684 N N . ARG A 1 90 ? 0.196 -2.150 2.575 1.00 97.12 90 ARG A N 1
ATOM 685 C CA . ARG A 1 90 ? -0.343 -3.511 2.674 1.00 97.12 90 ARG A CA 1
ATOM 686 C C . ARG A 1 90 ? 0.620 -4.456 3.395 1.00 97.12 90 ARG A C 1
ATOM 688 O O . ARG A 1 90 ? 0.182 -5.213 4.256 1.00 97.12 90 ARG A O 1
ATOM 695 N N . ALA A 1 91 ? 1.910 -4.405 3.066 1.00 96.12 91 ALA A N 1
ATOM 696 C CA . ALA A 1 91 ? 2.923 -5.238 3.708 1.00 96.12 91 ALA A CA 1
ATOM 697 C C . ALA A 1 91 ? 3.018 -4.961 5.219 1.00 96.12 91 ALA A C 1
ATOM 699 O O . ALA A 1 91 ? 3.021 -5.902 6.006 1.00 96.12 91 ALA A O 1
ATOM 700 N N . LEU A 1 92 ? 3.010 -3.686 5.625 1.00 95.44 92 LEU A N 1
ATOM 701 C CA . LEU A 1 92 ? 3.027 -3.283 7.036 1.00 95.44 92 LEU A CA 1
ATOM 702 C C . LEU A 1 92 ? 1.773 -3.751 7.786 1.00 95.44 92 LEU A C 1
ATOM 704 O O . LEU A 1 92 ? 1.888 -4.290 8.882 1.00 95.44 92 LEU A O 1
ATOM 708 N N . ILE A 1 93 ? 0.589 -3.610 7.180 1.00 97.31 93 ILE A N 1
ATOM 709 C CA . ILE A 1 93 ? -0.670 -4.096 7.769 1.00 97.31 93 ILE A CA 1
ATOM 710 C C . ILE A 1 93 ? -0.624 -5.611 7.988 1.00 97.31 93 ILE A C 1
ATOM 712 O O . ILE A 1 93 ? -1.050 -6.094 9.030 1.00 97.31 93 ILE A O 1
ATOM 716 N N . ARG A 1 94 ? -0.101 -6.378 7.025 1.00 95.94 94 ARG A N 1
ATOM 717 C CA . ARG A 1 94 ? -0.011 -7.842 7.152 1.00 95.94 94 ARG A CA 1
ATOM 718 C C . ARG A 1 94 ? 1.053 -8.293 8.150 1.00 95.94 94 ARG A C 1
ATOM 720 O O . ARG A 1 94 ? 0.924 -9.386 8.691 1.00 95.94 94 ARG A O 1
ATOM 727 N N . GLN A 1 95 ? 2.091 -7.488 8.371 1.00 96.00 95 GLN A N 1
ATOM 728 C CA . GLN A 1 95 ? 3.153 -7.798 9.325 1.00 96.00 95 GLN A CA 1
ATOM 729 C C . GLN A 1 95 ? 2.674 -7.703 10.781 1.00 96.00 95 GLN A C 1
ATOM 731 O O . GLN A 1 95 ? 3.094 -8.517 11.599 1.00 96.00 95 GLN A O 1
ATOM 736 N N . ASP A 1 96 ? 1.810 -6.735 11.094 1.00 97.94 96 ASP A N 1
ATOM 737 C CA . ASP A 1 96 ? 1.243 -6.532 12.434 1.00 97.94 96 ASP A CA 1
ATOM 738 C C . ASP A 1 96 ? -0.227 -6.072 12.352 1.00 97.94 96 ASP A C 1
ATOM 740 O O . ASP A 1 96 ? -0.541 -4.894 12.563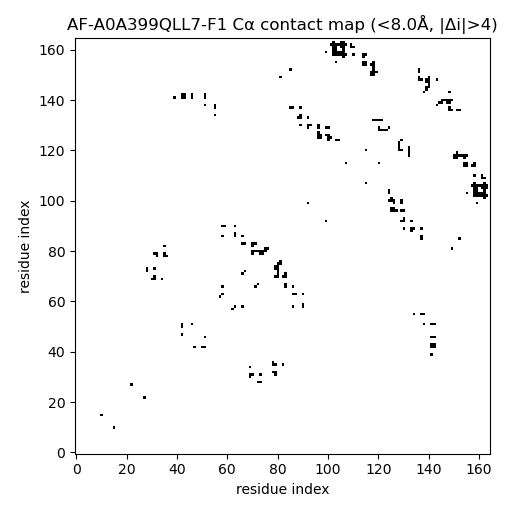 1.00 97.94 96 ASP A O 1
ATOM 744 N N . PRO A 1 97 ? -1.159 -6.976 12.002 1.00 98.19 97 PRO A N 1
ATOM 745 C CA . PRO A 1 97 ? -2.559 -6.606 11.827 1.00 98.19 97 PRO A CA 1
ATOM 746 C C . PRO A 1 97 ? -3.220 -6.227 13.159 1.00 98.19 97 PRO A C 1
ATOM 748 O O . PRO A 1 97 ? -4.092 -5.358 13.183 1.00 98.19 97 PRO A O 1
ATOM 751 N N . ASP A 1 98 ? -2.782 -6.816 14.274 1.00 98.50 98 ASP A N 1
ATOM 752 C CA . ASP A 1 98 ? -3.256 -6.481 15.617 1.00 98.50 98 ASP A CA 1
ATOM 753 C C . ASP A 1 98 ? -2.893 -5.041 15.990 1.00 98.50 98 ASP A C 1
ATOM 755 O O . ASP A 1 98 ? -3.786 -4.237 16.277 1.00 98.50 98 ASP A O 1
ATOM 759 N N . GLY A 1 99 ? -1.610 -4.676 15.911 1.00 98.31 99 GLY A N 1
ATOM 760 C CA . GLY A 1 99 ? -1.157 -3.323 16.224 1.00 98.31 99 GLY A CA 1
ATOM 761 C C . GLY A 1 99 ? -1.779 -2.278 15.303 1.00 98.31 99 GLY A C 1
ATOM 762 O O . GLY A 1 99 ? -2.267 -1.245 15.766 1.00 98.31 99 GLY A O 1
ATOM 763 N N . VAL A 1 100 ? -1.845 -2.557 14.000 1.00 98.38 100 VAL A N 1
ATOM 764 C CA . VAL A 1 100 ? -2.401 -1.603 13.035 1.00 98.38 100 VAL A CA 1
ATOM 765 C C . VAL A 1 100 ? -3.919 -1.450 13.179 1.00 98.38 100 VAL A C 1
ATOM 767 O O . VAL A 1 100 ? -4.420 -0.327 13.074 1.00 98.38 100 VAL A O 1
ATOM 770 N N . SER A 1 101 ? -4.659 -2.523 13.478 1.00 98.25 101 SER A N 1
ATOM 771 C CA . SER A 1 101 ? -6.100 -2.425 13.762 1.00 98.25 101 SER A CA 1
ATOM 772 C C . SER A 1 101 ? -6.379 -1.588 15.015 1.00 98.25 101 SER A C 1
ATOM 774 O O . SER A 1 101 ? -7.270 -0.737 14.995 1.00 98.25 101 SER A O 1
ATOM 776 N N . LEU A 1 102 ? -5.561 -1.731 16.064 1.00 98.12 102 LEU A N 1
ATOM 777 C CA . LEU A 1 102 ? -5.662 -0.924 17.280 1.00 98.12 102 LEU A CA 1
ATOM 778 C C . LEU A 1 102 ? -5.422 0.567 17.000 1.00 98.12 102 LEU A C 1
ATOM 780 O O . LEU 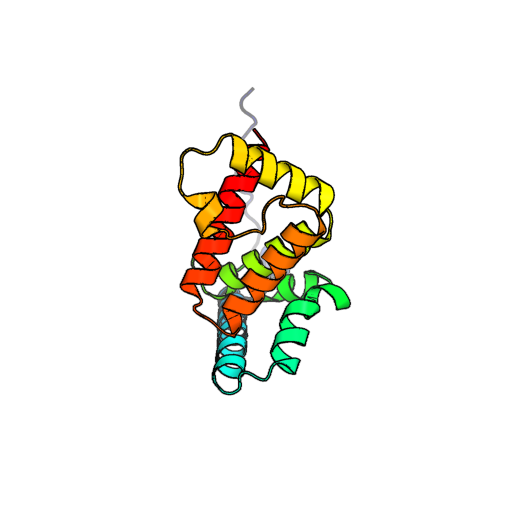A 1 102 ? -6.198 1.410 17.453 1.00 98.12 102 LEU A O 1
ATOM 784 N N . LEU A 1 103 ? -4.371 0.903 16.242 1.00 98.25 103 LEU A N 1
ATOM 785 C CA . LEU A 1 103 ? -4.090 2.287 15.842 1.00 98.25 103 LEU A CA 1
ATOM 786 C C . LEU A 1 103 ? -5.241 2.870 15.014 1.00 98.25 103 LEU A C 1
ATOM 788 O O . LEU A 1 103 ? -5.688 3.987 15.264 1.00 98.25 103 LEU A O 1
ATOM 792 N N . TYR A 1 104 ? -5.768 2.107 14.057 1.00 98.38 104 TYR A N 1
ATOM 793 C CA . TYR A 1 104 ? -6.889 2.547 13.232 1.00 98.38 104 TYR A CA 1
ATOM 794 C C . TYR A 1 104 ? -8.161 2.807 14.056 1.00 98.38 104 TYR A C 1
ATOM 796 O O . TYR A 1 104 ? -8.826 3.829 13.861 1.00 98.38 104 TYR A O 1
ATOM 804 N N . GLN A 1 105 ? -8.497 1.913 14.992 1.00 97.88 105 GLN A N 1
ATOM 805 C CA . GLN A 1 105 ? -9.659 2.073 15.871 1.00 97.88 105 GLN A CA 1
ATOM 806 C C . GLN A 1 105 ? -9.528 3.318 16.751 1.00 97.88 105 GLN A C 1
ATOM 808 O O . GLN A 1 105 ? -10.420 4.163 16.735 1.00 97.88 105 GLN A O 1
ATOM 813 N N . ARG A 1 106 ? -8.386 3.498 17.426 1.00 97.94 106 ARG A N 1
ATOM 814 C CA . ARG A 1 106 ? -8.117 4.697 18.239 1.00 97.94 106 ARG A CA 1
ATOM 815 C C . ARG A 1 106 ? -8.222 5.980 17.424 1.00 97.94 106 ARG A C 1
ATOM 817 O O . ARG A 1 106 ? -8.852 6.939 17.854 1.00 97.94 106 ARG A O 1
ATOM 824 N N . GLY A 1 107 ? -7.655 5.986 16.218 1.00 98.00 107 GLY A N 1
ATOM 825 C CA . GLY A 1 107 ? -7.775 7.116 15.302 1.00 98.00 107 GLY A CA 1
ATOM 826 C C . GLY A 1 107 ? -9.222 7.415 14.916 1.00 98.00 107 GLY A C 1
ATOM 827 O O . GLY A 1 107 ? -9.618 8.574 14.834 1.00 98.00 107 GLY A O 1
ATOM 828 N N . THR A 1 108 ? -10.030 6.374 14.721 1.00 97.56 108 THR A N 1
ATOM 829 C CA . THR A 1 108 ? -11.460 6.502 14.410 1.00 97.56 108 THR A CA 1
ATOM 830 C C . THR A 1 108 ? -12.264 7.064 15.585 1.00 97.56 108 THR A C 1
ATOM 832 O O . THR A 1 108 ? -13.216 7.805 15.360 1.00 97.56 108 THR A O 1
ATOM 835 N N . GLU A 1 109 ? -11.881 6.766 16.827 1.00 96.56 109 GLU A N 1
ATOM 836 C CA . GLU A 1 109 ? -12.556 7.276 18.030 1.00 96.56 109 GLU A CA 1
ATOM 837 C C . GLU A 1 109 ? -12.338 8.777 18.256 1.00 96.56 109 GLU A C 1
ATOM 839 O O . GLU A 1 109 ? -13.217 9.452 18.790 1.00 96.56 109 GLU A O 1
ATOM 844 N N . VAL A 1 110 ? -11.177 9.307 17.856 1.00 96.88 110 VAL A N 1
ATOM 845 C CA . VAL A 1 110 ? -10.786 10.698 18.151 1.00 96.88 110 VAL A CA 1
ATOM 846 C C . VAL A 1 110 ? -10.830 11.626 16.935 1.00 96.88 110 VAL A C 1
ATOM 848 O O . VAL A 1 110 ? -10.727 12.846 17.084 1.00 96.88 110 VAL A O 1
ATOM 851 N N . THR A 1 111 ? -10.968 11.085 15.722 1.00 97.25 111 THR A N 1
ATOM 852 C CA . THR A 1 111 ? -11.033 11.905 14.508 1.00 97.25 111 THR A CA 1
ATOM 853 C C . THR A 1 111 ? -12.285 12.779 14.462 1.00 97.25 111 THR A C 1
ATOM 855 O O . THR A 1 111 ? -13.370 12.402 14.893 1.00 97.25 111 THR A O 1
ATOM 858 N N . THR A 1 112 ? -12.132 13.962 13.870 1.00 97.06 112 THR A N 1
ATOM 859 C CA . THR A 1 112 ? -13.227 14.901 13.577 1.00 97.06 112 THR A CA 1
ATOM 860 C C . THR A 1 112 ? -13.510 15.015 12.076 1.00 97.06 112 THR A C 1
ATOM 862 O O . THR A 1 112 ? -14.341 15.819 11.654 1.00 97.06 112 THR A O 1
ATOM 865 N N . THR A 1 113 ? -12.813 14.229 11.250 1.00 97.31 113 THR A N 1
ATOM 866 C CA . THR A 1 113 ? -12.916 14.245 9.786 1.00 97.31 113 THR A CA 1
ATOM 867 C C . THR A 1 113 ? -13.802 13.107 9.269 1.00 97.31 113 THR A C 1
ATOM 869 O O . THR A 1 113 ? -14.189 12.198 10.000 1.00 97.31 113 THR A O 1
ATOM 872 N N . ILE A 1 114 ? -14.082 13.116 7.963 1.00 97.81 114 ILE A N 1
ATOM 873 C CA . ILE A 1 114 ? -14.805 12.036 7.270 1.00 97.81 114 ILE A CA 1
ATOM 874 C C . ILE A 1 114 ? -13.938 10.798 6.979 1.00 97.81 114 ILE A C 1
ATOM 876 O O . ILE A 1 114 ? -14.402 9.868 6.319 1.00 97.81 114 ILE A O 1
ATOM 880 N N . ASP A 1 115 ? -12.681 10.776 7.436 1.00 98.31 115 ASP A N 1
ATOM 881 C CA . ASP A 1 115 ? -11.712 9.732 7.091 1.00 98.31 115 ASP A CA 1
ATOM 882 C C . ASP A 1 115 ? -12.198 8.292 7.367 1.00 98.31 115 ASP A C 1
ATOM 884 O O . ASP A 1 115 ? -11.927 7.441 6.520 1.00 98.31 115 ASP A O 1
ATOM 888 N N . PRO A 1 116 ? -12.957 7.975 8.442 1.00 97.88 116 PRO A N 1
ATOM 889 C CA . PRO A 1 116 ? -13.460 6.611 8.659 1.00 97.88 116 PRO A CA 1
ATOM 890 C C . PRO A 1 116 ? -14.367 6.119 7.529 1.00 97.88 116 PRO A C 1
ATOM 892 O O . PRO A 1 116 ? -14.294 4.962 7.115 1.00 97.88 116 PRO A O 1
ATOM 895 N N . VAL A 1 117 ? -15.191 7.023 6.992 1.00 97.50 117 VAL A N 1
ATOM 896 C CA . VAL A 1 117 ? -16.090 6.737 5.868 1.00 97.50 117 VAL A CA 1
ATOM 897 C C . VAL A 1 117 ? -15.291 6.578 4.581 1.00 97.50 117 VAL A C 1
ATOM 899 O O . VAL A 1 117 ? -15.559 5.665 3.805 1.00 97.50 117 VAL A O 1
ATOM 902 N N . VAL A 1 118 ? -14.294 7.443 4.364 1.00 98.12 118 VAL A N 1
ATOM 903 C CA . VAL A 1 118 ? -13.450 7.395 3.164 1.00 98.12 118 VAL A CA 1
ATOM 904 C C . VAL A 1 118 ? -12.607 6.126 3.147 1.00 98.12 118 VAL A C 1
ATOM 906 O O . VAL A 1 118 ? -12.604 5.441 2.136 1.00 98.12 118 VAL A O 1
ATOM 909 N N . ALA A 1 119 ? -11.931 5.765 4.241 1.00 97.56 119 ALA A N 1
ATOM 910 C CA . ALA A 1 119 ? -11.168 4.519 4.326 1.00 97.56 119 ALA A CA 1
ATOM 911 C C . ALA A 1 119 ? -12.071 3.304 4.039 1.00 97.56 119 ALA A C 1
ATOM 913 O O . ALA A 1 119 ? -11.724 2.441 3.221 1.00 97.56 119 ALA A O 1
ATOM 914 N N . GLY A 1 120 ? -13.269 3.291 4.636 1.00 96.31 120 GLY A N 1
ATOM 915 C CA . GLY A 1 120 ? -14.303 2.298 4.352 1.00 96.31 120 GLY A CA 1
ATOM 916 C C . GLY A 1 120 ? -13.983 0.923 4.934 1.00 96.31 120 GLY A C 1
ATOM 917 O O . GLY A 1 120 ? -14.264 -0.092 4.300 1.00 96.31 120 GLY A O 1
ATOM 918 N N . ALA A 1 121 ? -13.341 0.884 6.104 1.00 95.06 121 ALA A N 1
ATOM 919 C CA . ALA A 1 121 ? -13.122 -0.354 6.842 1.00 95.06 121 ALA A CA 1
ATOM 920 C C . ALA A 1 121 ? -14.434 -0.851 7.467 1.00 95.06 121 ALA A C 1
ATOM 922 O O . ALA A 1 121 ? -15.248 -0.052 7.934 1.00 95.06 121 ALA A O 1
ATOM 923 N N . THR A 1 122 ? -14.626 -2.168 7.528 1.00 95.12 122 THR A N 1
ATOM 924 C CA . THR A 1 122 ? -15.746 -2.765 8.268 1.00 95.12 122 THR A CA 1
ATOM 925 C C . THR A 1 122 ? -15.595 -2.473 9.763 1.00 95.12 122 THR A C 1
ATOM 927 O O . THR A 1 122 ? -14.494 -2.588 10.299 1.00 95.12 122 THR A O 1
ATOM 930 N N . ALA A 1 123 ? -16.686 -2.092 10.434 1.00 90.69 123 ALA A N 1
ATOM 931 C CA . ALA A 1 123 ? -16.719 -1.831 11.872 1.00 90.69 123 ALA A CA 1
ATOM 932 C C . ALA A 1 123 ? -17.422 -2.985 12.623 1.00 90.69 123 ALA A C 1
ATOM 934 O O . ALA A 1 123 ? -18.514 -3.380 12.205 1.00 90.69 123 ALA A O 1
ATOM 935 N N . PRO A 1 124 ? -16.859 -3.497 13.736 1.00 90.38 124 PRO A N 1
ATOM 936 C CA . PRO A 1 124 ? -15.565 -3.128 14.320 1.00 90.38 124 PRO A CA 1
ATOM 937 C C . PRO A 1 124 ? -14.387 -3.568 13.435 1.00 90.38 124 PRO A C 1
ATOM 939 O O . PRO A 1 124 ? -14.424 -4.636 12.834 1.00 90.38 124 PRO A O 1
ATOM 942 N N . THR A 1 125 ? -13.347 -2.735 13.342 1.00 95.38 125 THR A N 1
ATOM 943 C CA . THR A 1 125 ? -12.201 -2.989 12.453 1.00 95.38 125 THR A CA 1
ATOM 944 C C . THR A 1 125 ? -11.134 -3.795 13.180 1.00 95.38 125 THR A C 1
ATOM 946 O O . THR A 1 125 ? -10.218 -3.212 13.755 1.00 95.38 125 THR A O 1
ATOM 949 N N . GLY A 1 126 ? -11.280 -5.118 13.227 1.00 97.38 126 GLY A N 1
ATOM 950 C CA . GLY A 1 126 ? -10.283 -6.020 13.799 1.00 97.38 126 GLY A CA 1
ATOM 951 C C . GLY A 1 126 ? -9.114 -6.331 12.850 1.00 97.38 126 GLY A C 1
ATOM 952 O O . GLY A 1 126 ? -9.016 -5.760 11.757 1.00 97.38 126 GLY A O 1
ATOM 953 N N . PRO A 1 127 ? -8.221 -7.258 13.250 1.00 98.19 127 PRO A N 1
ATOM 954 C CA . PRO A 1 127 ? -7.068 -7.676 12.448 1.00 98.19 127 PRO A CA 1
ATOM 955 C C . PRO A 1 127 ? -7.453 -8.208 11.058 1.00 98.19 127 PRO A C 1
ATOM 957 O O . PRO A 1 127 ? -6.788 -7.917 10.067 1.00 98.19 127 PRO A O 1
ATOM 960 N N . ALA A 1 128 ? -8.552 -8.961 10.955 1.00 98.12 128 ALA A N 1
ATOM 961 C CA . ALA A 1 128 ? -9.027 -9.483 9.675 1.00 98.12 128 ALA A CA 1
ATOM 962 C C . ALA A 1 128 ? -9.587 -8.363 8.784 1.00 98.12 128 ALA A C 1
ATOM 964 O O . ALA A 1 128 ? -9.274 -8.289 7.595 1.00 98.12 128 ALA A O 1
ATOM 965 N N . GLU A 1 129 ? -10.373 -7.455 9.364 1.00 98.31 129 GLU A N 1
ATOM 966 C CA . GLU A 1 129 ? -11.003 -6.349 8.647 1.00 98.31 129 GLU A CA 1
ATOM 967 C C . GLU A 1 129 ? -9.972 -5.342 8.131 1.00 98.31 129 GLU A C 1
ATOM 969 O O . GLU A 1 129 ? -10.144 -4.806 7.035 1.00 98.31 129 GLU A O 1
ATOM 974 N N . ILE A 1 130 ? -8.888 -5.097 8.876 1.00 98.25 130 ILE A N 1
ATOM 975 C CA . ILE A 1 130 ? -7.837 -4.178 8.427 1.00 98.25 130 ILE A CA 1
ATOM 976 C C . ILE A 1 130 ? -6.983 -4.777 7.301 1.00 98.25 130 ILE A C 1
ATOM 978 O O . ILE A 1 130 ? -6.582 -4.062 6.380 1.00 98.25 130 ILE A O 1
ATOM 982 N N . VAL A 1 131 ? -6.764 -6.096 7.312 1.00 98.00 131 VAL A N 1
ATOM 983 C CA . VAL A 1 131 ? -6.118 -6.803 6.196 1.00 98.00 131 VAL A CA 1
ATOM 984 C C . VAL A 1 131 ? -7.004 -6.766 4.953 1.00 98.00 131 VAL A C 1
ATOM 986 O O . VAL A 1 131 ? -6.515 -6.433 3.872 1.00 98.00 131 VAL A O 1
ATOM 989 N N . GLU A 1 132 ? -8.308 -7.028 5.090 1.00 97.75 132 GLU A N 1
ATOM 990 C CA . GLU A 1 132 ? -9.235 -6.939 3.955 1.00 97.75 132 GLU A CA 1
ATOM 991 C C . GLU A 1 132 ? -9.343 -5.503 3.429 1.00 97.75 132 GLU A C 1
ATOM 993 O O . GLU A 1 132 ? -9.398 -5.293 2.217 1.00 97.75 132 GLU A O 1
ATOM 998 N N . LEU A 1 133 ? -9.294 -4.490 4.304 1.00 97.94 133 LEU A N 1
ATOM 999 C CA . LEU A 1 133 ? -9.206 -3.095 3.880 1.00 97.94 133 LEU A CA 1
ATOM 1000 C C . LEU A 1 133 ? -7.991 -2.881 2.967 1.00 97.94 133 LEU A C 1
ATOM 1002 O O . LEU A 1 133 ? -8.154 -2.348 1.866 1.00 97.94 133 LEU A O 1
ATOM 1006 N N . ALA A 1 134 ? -6.802 -3.318 3.388 1.00 97.62 134 ALA A N 1
ATOM 1007 C CA . ALA A 1 134 ? -5.570 -3.180 2.614 1.00 97.62 134 ALA A CA 1
ATOM 1008 C C . ALA A 1 134 ? -5.656 -3.884 1.250 1.00 97.62 134 ALA A C 1
ATOM 1010 O O . ALA A 1 134 ? -5.327 -3.291 0.216 1.00 97.62 134 ALA A O 1
ATOM 1011 N N . ASP A 1 135 ? -6.150 -5.125 1.240 1.00 96.75 135 ASP A N 1
ATOM 1012 C CA . ASP A 1 135 ? -6.358 -5.913 0.024 1.00 96.75 135 ASP A CA 1
ATOM 1013 C C . ASP A 1 135 ? -7.387 -5.238 -0.899 1.00 96.75 135 ASP A C 1
ATOM 1015 O O . ASP A 1 135 ? -7.188 -5.183 -2.115 1.00 96.75 135 ASP A O 1
ATOM 1019 N N . SER A 1 136 ? -8.454 -4.655 -0.343 1.00 96.81 136 SER A N 1
ATOM 1020 C CA . SER A 1 136 ? -9.486 -3.945 -1.106 1.00 96.81 136 SER A CA 1
ATOM 1021 C C . SER A 1 136 ? -8.971 -2.648 -1.736 1.00 96.81 136 SER A C 1
ATOM 1023 O O . SER A 1 136 ? -9.316 -2.351 -2.882 1.00 96.81 136 SER A O 1
ATOM 1025 N N . ILE A 1 137 ? -8.113 -1.900 -1.034 1.00 97.50 137 ILE A N 1
ATOM 1026 C CA . ILE A 1 137 ? -7.478 -0.686 -1.557 1.00 97.50 137 ILE A CA 1
ATOM 1027 C C . ILE A 1 137 ? -6.561 -1.049 -2.726 1.00 97.50 137 ILE A C 1
ATOM 1029 O O . ILE A 1 137 ? -6.660 -0.452 -3.801 1.00 97.50 137 ILE A O 1
ATOM 1033 N N . LEU A 1 138 ? -5.714 -2.069 -2.554 1.00 95.19 138 LEU A N 1
ATOM 1034 C CA . LEU A 1 138 ? -4.795 -2.500 -3.606 1.00 95.19 138 LEU A CA 1
ATOM 1035 C C . LEU A 1 138 ? -5.536 -3.128 -4.798 1.00 95.19 138 LEU A C 1
ATOM 1037 O O . LEU A 1 138 ? -5.139 -2.950 -5.945 1.00 95.19 138 LEU A O 1
ATOM 1041 N N . ARG A 1 139 ? -6.665 -3.803 -4.565 1.00 94.69 139 ARG A N 1
ATOM 1042 C CA . ARG A 1 139 ? -7.559 -4.271 -5.635 1.00 94.69 139 ARG A CA 1
ATOM 1043 C C . ARG A 1 139 ? -8.200 -3.112 -6.397 1.00 94.69 139 ARG A C 1
ATOM 1045 O O . ARG A 1 139 ? -8.259 -3.158 -7.629 1.00 94.69 139 ARG A O 1
ATOM 1052 N N . GLY A 1 140 ? -8.647 -2.076 -5.687 1.00 93.38 140 GLY A N 1
ATOM 1053 C CA . GLY A 1 140 ? -9.241 -0.868 -6.267 1.00 93.38 140 GLY A CA 1
ATOM 1054 C C . GLY A 1 140 ? -8.282 -0.119 -7.191 1.00 93.38 140 GLY A C 1
ATOM 1055 O O . GLY A 1 140 ? -8.701 0.376 -8.231 1.00 93.38 140 GLY A O 1
ATOM 1056 N N . LEU A 1 141 ? -6.985 -0.138 -6.885 1.00 92.75 141 LEU A N 1
ATOM 1057 C CA . LEU A 1 141 ? -5.938 0.416 -7.747 1.00 92.75 141 LEU A CA 1
ATOM 1058 C C . LEU A 1 141 ? -5.894 -0.219 -9.148 1.00 92.75 141 LEU A C 1
ATOM 1060 O O . LEU A 1 141 ? -5.635 0.473 -10.135 1.00 92.75 141 LEU A O 1
ATOM 1064 N N . PHE A 1 142 ? -6.134 -1.529 -9.229 1.00 91.31 142 PHE A N 1
ATOM 1065 C CA . PHE A 1 142 ? -6.055 -2.303 -10.468 1.00 91.31 142 PHE A CA 1
ATOM 1066 C C . PHE A 1 142 ? -7.379 -2.373 -11.229 1.00 91.31 142 PHE A C 1
ATOM 1068 O O . PHE A 1 142 ? -7.387 -2.324 -12.456 1.00 91.31 142 PHE A O 1
ATOM 1075 N N . THR A 1 143 ? -8.488 -2.517 -10.504 1.00 90.88 143 THR A N 1
ATOM 1076 C CA . THR A 1 143 ? -9.806 -2.845 -11.080 1.00 90.88 143 THR A CA 1
ATOM 1077 C C . THR A 1 143 ? -10.819 -1.709 -10.993 1.00 90.88 143 THR A C 1
ATOM 1079 O O . THR A 1 143 ? -11.853 -1.768 -11.651 1.00 90.88 143 THR A O 1
ATOM 1082 N N . GLY A 1 144 ? -10.533 -0.679 -10.197 1.00 90.50 144 GLY A N 1
ATOM 1083 C CA . GLY A 1 144 ? -11.410 0.462 -9.976 1.00 90.50 144 GLY A CA 1
ATOM 1084 C C . GLY A 1 144 ? -10.745 1.790 -10.327 1.00 90.50 144 GLY A C 1
ATOM 1085 O O . GLY A 1 144 ? -9.863 1.881 -11.187 1.00 90.50 144 GLY A O 1
ATOM 1086 N N . ASP A 1 145 ? -11.201 2.841 -9.651 1.00 93.44 145 ASP A N 1
ATOM 1087 C CA . ASP A 1 145 ? -10.619 4.169 -9.781 1.00 93.44 145 ASP A CA 1
ATOM 1088 C C . ASP A 1 145 ? -9.351 4.285 -8.920 1.00 93.44 145 ASP A C 1
ATOM 1090 O O . ASP A 1 145 ? -9.365 4.106 -7.698 1.00 93.44 145 ASP A O 1
ATOM 1094 N N . PHE A 1 146 ? -8.244 4.610 -9.584 1.00 93.25 146 PHE A N 1
ATOM 1095 C CA . PHE A 1 146 ? -6.942 4.793 -8.956 1.00 93.25 146 PHE A CA 1
ATOM 1096 C C . PHE A 1 146 ? -6.946 5.945 -7.946 1.00 93.25 146 PHE A C 1
ATOM 1098 O O . PHE A 1 146 ? -6.337 5.824 -6.885 1.00 93.25 146 PHE A O 1
ATOM 1105 N N . ALA A 1 147 ? -7.642 7.045 -8.250 1.00 95.31 147 ALA A N 1
ATOM 1106 C CA . ALA A 1 147 ? -7.746 8.187 -7.347 1.00 95.31 147 ALA A CA 1
ATOM 1107 C C . ALA A 1 147 ? -8.481 7.792 -6.062 1.00 95.31 147 ALA A C 1
ATOM 1109 O O . ALA A 1 147 ? -7.993 8.065 -4.970 1.00 95.31 147 ALA A O 1
ATOM 1110 N N . VAL A 1 148 ? -9.573 7.031 -6.187 1.00 97.12 148 VAL A N 1
ATOM 1111 C CA . VAL A 1 148 ? -10.317 6.516 -5.029 1.00 97.12 148 VAL A CA 1
ATOM 1112 C C . VAL A 1 148 ? -9.438 5.599 -4.178 1.00 97.12 148 VAL A C 1
ATOM 1114 O O . VAL A 1 148 ? -9.430 5.726 -2.959 1.00 97.12 148 VAL A O 1
ATOM 1117 N N . ALA A 1 149 ? -8.651 4.703 -4.781 1.00 97.06 149 ALA A N 1
ATOM 1118 C CA . ALA A 1 149 ? -7.720 3.866 -4.021 1.00 97.06 149 ALA A CA 1
ATOM 1119 C C . ALA A 1 149 ? -6.703 4.703 -3.218 1.00 97.06 149 ALA A C 1
ATOM 1121 O O . ALA A 1 149 ? -6.424 4.388 -2.059 1.00 97.06 149 ALA A O 1
ATOM 1122 N N . LEU A 1 150 ? -6.191 5.794 -3.799 1.00 97.44 150 LEU A N 1
ATOM 1123 C CA . LEU A 1 150 ? -5.300 6.720 -3.097 1.00 97.44 150 LEU A CA 1
ATOM 1124 C C . LEU A 1 150 ? -5.999 7.479 -1.967 1.00 97.44 150 LEU A C 1
ATOM 1126 O O . LEU A 1 150 ? -5.422 7.596 -0.886 1.00 97.44 150 LEU A O 1
ATOM 1130 N N . ASP A 1 151 ? -7.228 7.949 -2.177 1.00 98.31 151 ASP A N 1
ATOM 1131 C CA . ASP A 1 151 ? -8.005 8.633 -1.140 1.00 98.31 151 ASP A CA 1
ATOM 1132 C C . ASP A 1 151 ? -8.259 7.713 0.058 1.00 98.31 151 ASP A C 1
ATOM 1134 O O . ASP A 1 151 ? -8.034 8.107 1.206 1.00 98.31 151 ASP A O 1
A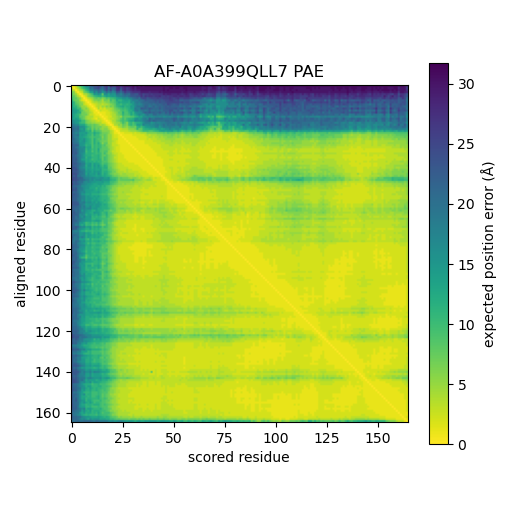TOM 1138 N N . ARG A 1 152 ? -8.632 6.454 -0.207 1.00 98.56 152 ARG A N 1
ATOM 1139 C CA . ARG A 1 152 ? -8.834 5.422 0.821 1.00 98.56 152 ARG A CA 1
ATOM 1140 C C . ARG A 1 152 ? -7.554 5.135 1.603 1.00 98.56 152 ARG A C 1
ATOM 1142 O O . ARG A 1 152 ? -7.583 5.099 2.831 1.00 98.56 152 ARG A O 1
ATOM 1149 N N . ALA A 1 153 ? -6.423 4.980 0.911 1.00 98.44 153 ALA A N 1
ATOM 1150 C CA . ALA A 1 153 ? -5.121 4.777 1.547 1.00 98.44 153 ALA A CA 1
ATOM 1151 C C . ALA A 1 153 ? -4.689 5.984 2.392 1.00 98.44 153 ALA A C 1
ATOM 1153 O O . ALA A 1 153 ? -4.162 5.825 3.496 1.00 98.44 153 ALA A O 1
ATOM 1154 N N . GLY A 1 154 ? -4.930 7.199 1.895 1.00 98.25 154 GLY A N 1
ATOM 1155 C CA . GLY A 1 154 ? -4.640 8.434 2.615 1.00 98.25 154 GLY A CA 1
ATOM 1156 C C . GLY A 1 154 ? -5.488 8.578 3.879 1.00 98.25 154 GLY A C 1
ATOM 1157 O O . GLY A 1 154 ? -4.953 8.936 4.927 1.00 98.25 154 GLY A O 1
ATOM 1158 N N . ALA A 1 155 ? -6.781 8.258 3.796 1.00 98.62 155 ALA A N 1
ATOM 1159 C CA . ALA A 1 155 ? -7.693 8.260 4.937 1.00 98.62 155 ALA A CA 1
ATOM 1160 C C . ALA A 1 155 ? -7.276 7.234 5.998 1.00 98.62 155 ALA A C 1
ATOM 1162 O O . ALA A 1 155 ? -7.122 7.596 7.163 1.00 98.62 155 ALA A O 1
ATOM 1163 N N . PHE A 1 156 ? -6.979 5.993 5.590 1.00 98.50 156 PHE A N 1
ATOM 1164 C CA . PHE A 1 156 ? -6.395 4.984 6.478 1.00 98.50 156 PHE A CA 1
ATOM 1165 C C . PHE A 1 156 ? -5.126 5.506 7.171 1.00 98.50 156 PHE A C 1
ATOM 1167 O O . PHE A 1 156 ? -5.013 5.431 8.392 1.00 98.50 156 PHE A O 1
ATOM 1174 N N . SER A 1 157 ? -4.195 6.085 6.405 1.00 98.19 157 SER A N 1
ATOM 1175 C CA . SER A 1 157 ? -2.912 6.561 6.938 1.00 98.19 157 SER A CA 1
ATOM 1176 C C . SER A 1 157 ? -3.094 7.670 7.978 1.00 98.19 157 SER A C 1
ATOM 1178 O O . SER A 1 157 ? -2.394 7.681 8.989 1.00 98.19 157 SER A O 1
ATOM 1180 N N . ARG A 1 158 ? -4.042 8.593 7.758 1.00 98.38 158 ARG A N 1
ATOM 1181 C CA . ARG A 1 158 ? -4.375 9.653 8.724 1.00 98.38 158 ARG A CA 1
ATOM 1182 C C . ARG A 1 158 ? -4.976 9.086 10.007 1.00 98.38 158 ARG A C 1
ATOM 1184 O O . ARG A 1 158 ? -4.564 9.506 11.083 1.00 98.38 158 ARG A O 1
ATOM 1191 N N . LEU A 1 159 ? -5.896 8.126 9.902 1.00 98.38 159 LEU A N 1
ATOM 1192 C CA . LEU A 1 159 ? -6.508 7.475 11.065 1.00 98.38 159 LEU A CA 1
ATOM 1193 C C . LEU A 1 159 ? -5.471 6.712 11.887 1.00 98.38 159 LEU A C 1
ATOM 1195 O O . LEU A 1 159 ? -5.354 6.941 13.085 1.00 98.38 159 LEU A O 1
ATOM 1199 N N . ALA A 1 160 ? -4.662 5.868 11.246 1.00 98.06 160 ALA A N 1
ATOM 1200 C CA . ALA A 1 160 ? -3.614 5.125 11.939 1.00 98.06 160 ALA A CA 1
ATOM 1201 C C . ALA A 1 160 ? -2.599 6.062 12.622 1.00 98.06 160 ALA A C 1
ATOM 1203 O O . ALA A 1 160 ? -2.200 5.811 13.757 1.00 98.06 160 ALA A O 1
ATOM 1204 N N . ALA A 1 161 ? -2.218 7.166 11.966 1.00 98.06 161 ALA A N 1
ATOM 1205 C CA . ALA A 1 161 ? -1.339 8.172 12.561 1.00 98.06 161 ALA A CA 1
ATOM 1206 C C . ALA A 1 161 ? -1.977 8.865 13.775 1.00 98.06 161 ALA A C 1
ATOM 1208 O O . ALA A 1 161 ? -1.300 9.085 14.775 1.00 98.06 161 ALA A O 1
ATOM 1209 N N . LEU A 1 162 ? -3.272 9.180 13.707 1.00 98.19 162 LEU A N 1
ATOM 1210 C CA . LEU A 1 162 ? -4.003 9.809 14.803 1.00 98.19 162 LEU A CA 1
ATOM 1211 C C . LEU A 1 162 ? -4.169 8.875 16.013 1.00 98.19 162 LEU A C 1
ATOM 1213 O O . LEU A 1 162 ? -4.145 9.332 17.145 1.00 98.19 162 LEU A O 1
ATOM 1217 N N . GLY A 1 163 ? -4.285 7.562 15.802 1.00 97.56 163 GLY A N 1
ATOM 1218 C CA . GLY A 1 163 ? -4.311 6.592 16.902 1.00 97.56 163 GLY A CA 1
ATOM 1219 C C . GLY A 1 163 ? -2.949 6.297 17.540 1.00 97.56 163 GLY A C 1
ATOM 1220 O O . GLY A 1 163 ? -2.893 5.563 18.530 1.00 97.56 163 GLY A O 1
ATOM 1221 N N . ALA A 1 164 ? -1.865 6.833 16.969 1.00 95.94 164 ALA A N 1
ATOM 1222 C CA . ALA A 1 164 ? -0.497 6.693 17.467 1.00 95.94 164 ALA A CA 1
ATOM 1223 C C . ALA A 1 164 ? -0.034 7.875 18.343 1.00 95.94 164 ALA A C 1
ATOM 1225 O O . ALA A 1 164 ? 1.092 7.838 18.844 1.00 95.94 164 ALA A O 1
ATOM 1226 N N . THR A 1 165 ? -0.865 8.912 18.502 1.00 86.31 165 THR A N 1
ATOM 1227 C CA . THR A 1 165 ? -0.609 10.083 19.363 1.00 86.31 165 THR A CA 1
ATOM 1228 C C . THR A 1 165 ? -1.243 9.919 20.732 1.00 86.31 165 THR A C 1
ATOM 1230 O O . THR A 1 165 ? -0.574 10.269 21.727 1.00 86.31 165 THR A O 1
#